Protein AF-A0A2H0PBB7-F1 (afdb_monomer_lite)

Foldseek 3Di:
DVVVVVVVCPVVPPVLVCLAAADQVPQDPVLVCCCVVLVVVLVVVCVVLVVVVVCCVPPVPVCVVVVNDNVVSVVSVVVSVVSNCVSCSNHGHPNRVVVVVVVVVVVVVVVVD

Secondary structure (DSSP, 8-state):
-HHHHHHHGGGG---HHHHHH--STT--HHHHHHHHHHHHHHHHHHHHHHHHHHHHHH-HHHHHHTT--HHHHHHHHHHHHHHHHHHHHHHH-HHHHHHHHHHHHHHHHHHT-

Radius of gyration: 20.23 Å; chains: 1; bounding box: 47×41×50 Å

Sequence (113 aa):
VGLVVMGFMTGLRLDLFGYLFGDILAVGTNDLILIWGGGAVILAVLLRIWRPLLAATVAPDVAAAEGMNPARQRLIFMLLLAGVIAIAMKIVGILLITALLIIPAAAARRMAR

pLDDT: mean 78.22, std 13.27, range [50.59, 94.75]

Structure (mmCIF, N/CA/C/O backbone):
data_AF-A0A2H0PBB7-F1
#
_entry.id   AF-A0A2H0PBB7-F1
#
loop_
_atom_site.group_PDB
_atom_site.id
_atom_site.type_symbol
_atom_site.label_atom_id
_atom_site.label_alt_id
_atom_site.label_comp_id
_atom_site.label_asym_id
_atom_site.label_entity_id
_atom_site.label_seq_id
_atom_site.pdbx_PDB_ins_code
_atom_site.Cartn_x
_atom_site.Cartn_y
_atom_site.Cartn_z
_atom_site.occupancy
_atom_site.B_iso_or_equiv
_atom_site.auth_seq_id
_atom_site.auth_comp_id
_atom_site.auth_asym_id
_atom_site.auth_atom_id
_atom_site.pdbx_PDB_model_num
ATOM 1 N N . VAL A 1 1 ? 26.856 -30.946 -24.855 1.00 55.16 1 VAL A N 1
ATOM 2 C CA . VAL A 1 1 ? 25.414 -30.637 -25.045 1.00 55.16 1 VAL A CA 1
ATOM 3 C C . VAL A 1 1 ? 24.856 -29.755 -23.922 1.00 55.16 1 VAL A C 1
ATOM 5 O O . VAL A 1 1 ? 24.313 -28.711 -24.242 1.00 55.16 1 VAL A O 1
ATOM 8 N N . GLY A 1 2 ? 25.071 -30.058 -22.632 1.00 59.25 2 GLY A N 1
ATOM 9 C CA . GLY A 1 2 ? 24.591 -29.206 -21.518 1.00 59.25 2 GLY A CA 1
ATOM 10 C C . GLY A 1 2 ? 25.096 -27.748 -21.515 1.00 59.25 2 GLY A C 1
ATOM 11 O O . GLY A 1 2 ? 24.323 -26.835 -21.253 1.00 59.25 2 GLY A O 1
ATOM 12 N N . LEU A 1 3 ? 26.355 -27.510 -21.907 1.00 66.19 3 LEU A N 1
ATOM 13 C CA . LEU A 1 3 ? 26.919 -26.156 -22.069 1.00 66.19 3 LEU A CA 1
ATOM 14 C C . LEU A 1 3 ? 26.261 -25.355 -23.210 1.00 66.19 3 LEU A C 1
ATOM 16 O O . LEU A 1 3 ? 26.128 -24.141 -23.120 1.00 66.19 3 LEU A O 1
ATOM 20 N N . VAL A 1 4 ? 25.804 -26.043 -24.261 1.00 71.31 4 VAL A N 1
ATOM 21 C CA . VAL A 1 4 ? 25.123 -25.431 -25.415 1.00 71.31 4 VAL A CA 1
ATOM 22 C C . VAL A 1 4 ? 23.690 -25.050 -25.039 1.00 71.31 4 VAL A C 1
ATOM 24 O O . VAL A 1 4 ? 23.255 -23.946 -25.341 1.00 71.31 4 VAL A O 1
ATOM 27 N N . VAL A 1 5 ? 22.989 -25.908 -24.289 1.00 65.94 5 VAL A N 1
ATOM 28 C CA . VAL A 1 5 ? 21.635 -25.632 -23.773 1.00 65.94 5 VAL A CA 1
ATOM 29 C C . VAL A 1 5 ? 21.633 -24.443 -22.801 1.00 65.94 5 VAL A C 1
ATOM 31 O O . VAL A 1 5 ? 20.769 -23.579 -22.915 1.00 65.94 5 VAL A O 1
ATOM 34 N N . MET A 1 6 ? 22.638 -24.313 -21.926 1.00 64.19 6 MET A N 1
ATOM 35 C CA . MET A 1 6 ? 22.802 -23.113 -21.084 1.00 64.19 6 MET A CA 1
ATOM 36 C C . MET A 1 6 ? 23.039 -21.827 -21.893 1.00 64.19 6 MET A C 1
ATOM 38 O O . MET A 1 6 ? 22.594 -20.759 -21.479 1.00 64.19 6 MET A O 1
ATOM 42 N N . GLY A 1 7 ? 23.694 -21.919 -23.056 1.00 65.38 7 GLY A N 1
ATOM 43 C CA . GLY A 1 7 ? 23.864 -20.788 -23.974 1.00 65.38 7 GLY A CA 1
ATOM 44 C C . GLY A 1 7 ? 22.538 -20.284 -24.556 1.00 65.38 7 GLY A C 1
ATOM 45 O O . GLY A 1 7 ? 22.338 -19.075 -24.672 1.00 65.38 7 GLY A O 1
ATOM 46 N N . PHE A 1 8 ? 21.600 -21.196 -24.832 1.00 61.97 8 PHE A N 1
ATOM 47 C CA . PHE A 1 8 ? 20.247 -20.881 -25.313 1.00 61.97 8 PHE A CA 1
ATOM 48 C C . PHE A 1 8 ? 19.266 -20.472 -24.197 1.00 61.97 8 PHE A C 1
ATOM 50 O O . PHE A 1 8 ? 18.256 -19.833 -24.476 1.00 61.97 8 PHE A O 1
ATOM 57 N N . MET A 1 9 ? 19.570 -20.779 -22.930 1.00 55.72 9 MET A N 1
ATOM 58 C CA . MET A 1 9 ? 18.784 -20.368 -21.752 1.00 55.72 9 MET A CA 1
ATOM 59 C C . MET A 1 9 ? 19.213 -19.012 -21.165 1.00 55.72 9 MET A C 1
ATOM 61 O O . MET A 1 9 ? 18.787 -18.642 -20.073 1.00 55.72 9 MET A O 1
ATOM 65 N N . THR A 1 10 ? 20.016 -18.226 -21.885 1.00 55.03 10 THR A N 1
ATOM 66 C CA . THR A 1 10 ? 20.349 -16.841 -21.502 1.00 55.03 10 THR A CA 1
ATOM 67 C C . THR A 1 10 ? 19.116 -15.932 -21.408 1.00 55.03 10 THR A C 1
ATOM 69 O O . THR A 1 10 ? 19.129 -14.991 -20.619 1.00 55.03 10 THR A O 1
ATOM 72 N N . GLY A 1 11 ? 18.024 -16.259 -22.113 1.00 53.59 11 GLY A N 1
ATOM 73 C CA . GLY A 1 11 ? 16.715 -15.597 -21.987 1.00 53.59 11 GLY A CA 1
ATOM 74 C C . GLY A 1 11 ? 15.914 -15.961 -20.726 1.00 53.59 11 GLY A C 1
ATOM 75 O O . GLY A 1 11 ? 14.880 -15.357 -20.469 1.00 53.59 11 GLY A O 1
ATOM 76 N N . LEU A 1 12 ? 16.391 -16.927 -19.931 1.00 50.72 12 LEU A N 1
ATOM 77 C CA . LEU A 1 12 ? 15.827 -17.350 -18.641 1.00 50.72 12 LEU A CA 1
ATOM 78 C C . LEU A 1 12 ? 16.714 -16.912 -17.463 1.00 50.72 12 LEU A C 1
ATOM 80 O O . LEU A 1 12 ? 16.600 -17.455 -16.362 1.00 50.72 12 LEU A O 1
ATOM 84 N N . ARG A 1 13 ? 17.571 -15.894 -17.654 1.00 55.06 13 ARG A N 1
ATOM 85 C CA . ARG A 1 13 ? 17.972 -15.041 -16.529 1.00 55.06 13 ARG A CA 1
ATOM 86 C C . ARG A 1 13 ? 16.706 -14.348 -16.049 1.00 55.06 13 ARG A C 1
A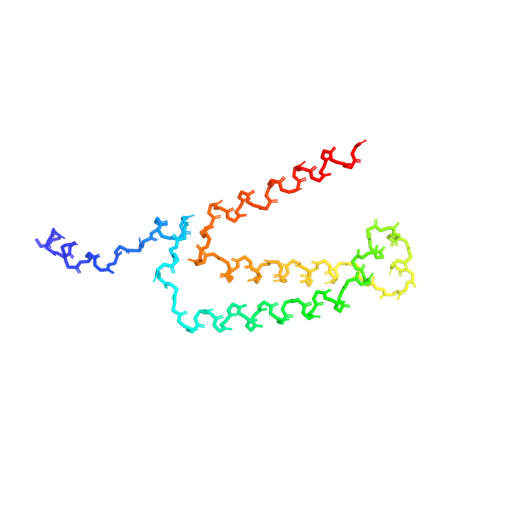TOM 88 O O . ARG A 1 13 ? 16.379 -13.261 -16.508 1.00 55.06 13 ARG A O 1
ATOM 95 N N . LEU A 1 14 ? 15.982 -14.995 -15.138 1.00 56.00 14 LEU A N 1
ATOM 96 C CA . LEU A 1 14 ? 15.167 -14.259 -14.187 1.00 56.00 14 LEU A CA 1
ATOM 97 C C . LEU A 1 14 ? 16.091 -13.177 -13.646 1.00 56.00 14 LEU A C 1
ATOM 99 O O . LEU A 1 14 ? 17.105 -13.496 -13.020 1.00 56.00 14 LEU A O 1
ATOM 103 N N . ASP A 1 15 ? 15.806 -11.924 -13.985 1.00 68.25 15 ASP A N 1
ATOM 104 C CA . ASP A 1 15 ? 16.578 -10.801 -13.490 1.00 68.25 15 ASP A CA 1
ATOM 105 C C . ASP A 1 15 ? 16.205 -10.597 -12.022 1.00 68.25 15 ASP A C 1
ATOM 107 O O . ASP A 1 15 ? 15.419 -9.731 -11.643 1.00 68.25 15 ASP A O 1
ATOM 111 N N . LEU A 1 16 ? 16.711 -11.507 -11.188 1.00 72.44 16 LEU A N 1
ATOM 112 C CA . LEU A 1 16 ? 16.529 -11.485 -9.748 1.00 72.44 16 LEU A CA 1
ATOM 113 C C . LEU A 1 16 ? 17.054 -10.159 -9.199 1.00 72.44 16 LEU A C 1
ATOM 115 O O . LEU A 1 16 ? 16.459 -9.612 -8.280 1.00 72.44 16 LEU A O 1
ATOM 119 N N . PHE A 1 17 ? 18.115 -9.607 -9.798 1.00 75.62 17 PHE A N 1
ATOM 120 C CA . PHE A 1 17 ? 18.623 -8.284 -9.454 1.00 75.62 17 PHE A CA 1
ATOM 121 C C . PHE A 1 17 ? 17.607 -7.186 -9.783 1.00 75.62 17 PHE A C 1
ATOM 123 O O . PHE A 1 17 ? 17.333 -6.363 -8.911 1.00 75.62 17 PHE A O 1
ATOM 130 N N . GLY A 1 18 ? 16.972 -7.234 -10.955 1.00 76.19 18 GLY A N 1
ATOM 131 C CA . GLY A 1 18 ? 15.859 -6.351 -11.322 1.00 76.19 18 GLY A CA 1
ATOM 132 C C . GLY A 1 18 ? 14.665 -6.426 -10.361 1.00 76.19 18 GLY A C 1
ATOM 133 O O . GLY A 1 18 ? 14.065 -5.406 -10.048 1.00 76.19 18 GLY A O 1
ATOM 134 N N . TYR A 1 19 ? 14.347 -7.589 -9.785 1.00 79.94 19 TYR A N 1
ATOM 135 C CA . TYR A 1 19 ? 13.305 -7.687 -8.745 1.00 79.94 19 TYR A CA 1
ATOM 136 C C . TYR A 1 19 ? 13.768 -7.222 -7.354 1.00 79.94 19 TYR A C 1
ATOM 138 O O . TYR A 1 19 ? 12.969 -6.701 -6.570 1.00 79.94 19 TYR A O 1
ATOM 146 N N . LEU A 1 20 ? 15.046 -7.408 -7.014 1.00 84.06 20 LEU A N 1
ATOM 147 C CA . LEU A 1 20 ? 15.611 -6.976 -5.732 1.00 84.06 20 LEU A CA 1
ATOM 148 C C . LEU A 1 20 ? 15.748 -5.448 -5.655 1.00 84.06 20 LEU A C 1
ATOM 150 O O . LEU A 1 20 ? 15.403 -4.872 -4.620 1.00 84.06 20 LEU A O 1
ATOM 154 N N . PHE A 1 21 ? 16.213 -4.815 -6.737 1.00 81.56 21 PHE A N 1
ATOM 155 C CA . PHE A 1 21 ? 16.485 -3.373 -6.826 1.00 81.56 21 PHE A CA 1
ATOM 156 C C . PHE A 1 21 ? 15.406 -2.569 -7.561 1.00 81.56 21 PHE A C 1
ATOM 158 O O . PHE A 1 21 ? 15.365 -1.352 -7.410 1.00 81.56 21 PHE A O 1
ATOM 165 N N . GLY A 1 22 ? 14.518 -3.238 -8.298 1.00 83.69 22 GLY A N 1
ATOM 166 C CA . GLY A 1 22 ? 13.559 -2.593 -9.188 1.00 83.69 22 GLY A CA 1
ATOM 167 C C . GLY A 1 22 ? 14.189 -2.268 -10.541 1.00 83.69 22 GLY A C 1
ATOM 168 O O . GLY A 1 22 ? 15.404 -2.102 -10.659 1.00 83.69 22 GLY A O 1
ATOM 169 N N . ASP A 1 23 ? 13.351 -2.158 -11.567 1.00 84.69 23 ASP A N 1
ATOM 170 C CA . ASP A 1 23 ? 13.763 -1.633 -12.865 1.00 84.69 23 ASP A CA 1
ATOM 171 C C . ASP A 1 23 ? 12.671 -0.705 -13.402 1.00 84.69 23 ASP A C 1
ATOM 173 O O . ASP A 1 23 ? 11.606 -1.146 -13.838 1.00 84.69 23 ASP A O 1
ATOM 177 N N . ILE A 1 24 ? 12.939 0.604 -13.364 1.00 80.88 24 ILE A N 1
ATOM 178 C CA . ILE A 1 24 ? 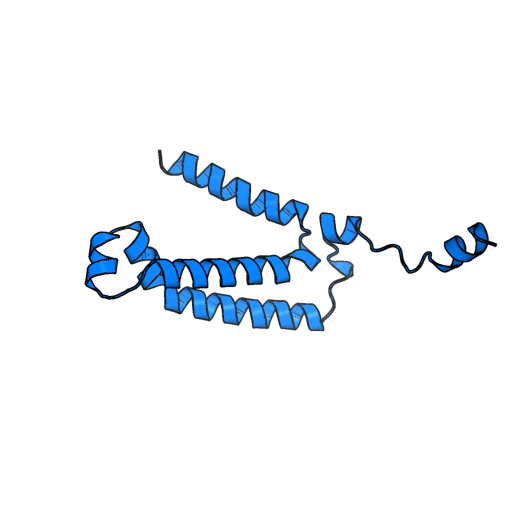12.004 1.623 -13.851 1.00 80.88 24 ILE A CA 1
ATOM 179 C C . ILE A 1 24 ? 11.859 1.602 -15.379 1.00 80.88 24 ILE A C 1
ATOM 181 O O . ILE A 1 24 ? 10.825 2.025 -15.895 1.00 80.88 24 ILE A O 1
ATOM 185 N N . LEU A 1 25 ? 12.862 1.102 -16.108 1.00 79.88 25 LEU A N 1
ATOM 186 C CA . LEU A 1 25 ? 12.840 1.007 -17.569 1.00 79.88 25 LEU A CA 1
ATOM 187 C C . LEU A 1 25 ? 12.023 -0.202 -18.042 1.00 79.88 25 LEU A C 1
ATOM 189 O O . LEU A 1 25 ? 11.475 -0.177 -19.142 1.00 79.88 25 LEU A O 1
ATOM 193 N N . ALA A 1 26 ? 11.882 -1.228 -17.199 1.00 77.88 26 ALA A N 1
ATOM 194 C CA . ALA A 1 26 ? 11.021 -2.386 -17.447 1.00 77.88 26 ALA A CA 1
ATOM 195 C C . ALA A 1 26 ? 9.518 -2.110 -17.210 1.00 77.88 26 ALA A C 1
ATOM 197 O O . ALA A 1 26 ? 8.686 -3.016 -17.349 1.00 77.88 26 ALA A O 1
ATOM 198 N N . VAL A 1 27 ? 9.148 -0.881 -16.833 1.00 83.81 27 VAL A N 1
ATOM 199 C CA . VAL A 1 27 ? 7.761 -0.478 -16.561 1.00 83.81 27 VAL A CA 1
ATOM 200 C C . VAL A 1 27 ? 7.087 -0.033 -17.855 1.00 83.81 27 VAL A C 1
ATOM 202 O O . VAL A 1 27 ? 7.458 0.973 -18.457 1.00 83.81 27 VAL A O 1
ATOM 205 N N . GLY A 1 28 ? 6.057 -0.767 -18.275 1.00 88.69 28 GLY A N 1
ATOM 206 C CA . GLY A 1 28 ? 5.264 -0.424 -19.451 1.00 88.69 28 GLY A CA 1
ATOM 207 C C . GLY A 1 28 ? 4.068 0.479 -19.135 1.00 88.69 28 GLY A C 1
ATOM 208 O O . GLY A 1 28 ? 3.687 0.699 -17.985 1.00 88.69 28 GLY A O 1
ATOM 209 N N . THR A 1 29 ? 3.383 0.941 -20.182 1.00 88.06 29 THR A N 1
ATOM 210 C CA . THR A 1 29 ? 2.156 1.749 -20.053 1.00 88.06 29 THR A CA 1
ATOM 211 C C . THR A 1 29 ? 1.039 1.008 -19.309 1.00 88.06 29 THR A C 1
ATOM 213 O O . THR A 1 29 ? 0.307 1.616 -18.534 1.00 88.06 29 THR A O 1
ATOM 216 N N . ASN A 1 30 ? 0.923 -0.312 -19.494 1.00 88.25 30 ASN A N 1
ATOM 217 C CA . ASN A 1 30 ? -0.073 -1.123 -18.788 1.00 88.25 30 ASN A CA 1
ATOM 218 C C . ASN A 1 30 ? 0.199 -1.195 -17.277 1.00 88.25 30 ASN A C 1
ATOM 220 O O . ASN A 1 30 ? -0.731 -1.113 -16.477 1.00 88.25 30 ASN A O 1
ATOM 224 N N . ASP A 1 31 ? 1.472 -1.292 -16.882 1.00 87.81 31 ASP A N 1
ATOM 225 C CA . ASP A 1 31 ? 1.860 -1.240 -15.471 1.00 87.81 31 ASP A CA 1
ATOM 226 C C . ASP A 1 31 ? 1.494 0.115 -14.869 1.00 87.81 31 ASP A C 1
ATOM 228 O O . ASP A 1 31 ? 0.958 0.180 -13.767 1.00 87.81 31 ASP A O 1
ATOM 232 N N . LEU A 1 32 ? 1.703 1.197 -15.623 1.00 89.56 32 LEU A N 1
ATOM 233 C CA . LEU A 1 32 ? 1.361 2.546 -15.187 1.00 89.56 32 LEU A CA 1
ATOM 234 C C . LEU A 1 32 ? -0.147 2.708 -14.934 1.00 89.56 32 LEU A C 1
ATOM 236 O O . LEU A 1 32 ? -0.539 3.278 -13.918 1.00 89.56 32 LEU A O 1
ATOM 240 N N . ILE A 1 33 ? -0.998 2.157 -15.805 1.00 92.81 33 ILE A N 1
ATOM 241 C CA . ILE A 1 33 ? -2.458 2.150 -15.608 1.00 92.81 33 ILE A CA 1
ATOM 242 C C . ILE A 1 33 ? -2.833 1.330 -14.369 1.00 92.81 33 ILE A C 1
ATOM 244 O O . ILE A 1 33 ? -3.671 1.770 -13.582 1.00 92.81 33 ILE A O 1
ATOM 248 N N . LEU A 1 34 ? -2.203 0.170 -14.159 1.00 90.25 34 LEU A N 1
ATOM 249 C CA . LEU A 1 34 ? -2.420 -0.647 -12.960 1.00 90.25 34 LEU A CA 1
ATOM 250 C C . LEU A 1 34 ? -1.985 0.076 -11.682 1.00 90.25 34 LEU A C 1
ATOM 252 O O . LEU A 1 34 ? -2.679 -0.017 -10.672 1.00 90.25 34 LEU A O 1
ATOM 256 N N . ILE A 1 35 ? -0.883 0.823 -11.719 1.00 90.44 35 ILE A N 1
ATOM 257 C CA . ILE A 1 35 ? -0.403 1.614 -10.581 1.00 90.44 35 ILE A CA 1
ATOM 258 C C . ILE A 1 35 ? -1.385 2.736 -10.256 1.00 90.44 35 ILE A C 1
ATOM 260 O O . ILE A 1 35 ? -1.778 2.885 -9.100 1.00 90.44 35 ILE A O 1
ATOM 264 N N . TRP A 1 36 ? -1.819 3.497 -11.261 1.00 92.00 36 TRP A N 1
ATOM 265 C CA . TRP A 1 36 ? -2.778 4.583 -11.060 1.00 92.00 36 TRP A CA 1
ATOM 266 C C . TRP A 1 36 ? -4.150 4.068 -10.625 1.00 92.00 36 TRP A C 1
ATOM 268 O O . TRP A 1 36 ? -4.705 4.556 -9.642 1.00 92.00 36 TRP A O 1
ATOM 278 N N . GLY A 1 37 ? -4.684 3.060 -11.314 1.00 94.69 37 GLY A N 1
ATOM 279 C CA . GLY A 1 37 ? -5.980 2.464 -11.001 1.00 94.69 37 GLY A CA 1
ATOM 280 C C . GLY A 1 37 ? -5.974 1.745 -9.653 1.00 94.69 37 GLY A C 1
ATOM 281 O O . GLY A 1 37 ? -6.823 2.010 -8.804 1.00 94.69 37 GLY A O 1
ATOM 282 N N . GLY A 1 38 ? -4.984 0.883 -9.420 1.00 92.12 38 GLY A N 1
ATOM 283 C CA . GLY A 1 38 ? -4.809 0.165 -8.159 1.00 92.12 38 GLY A CA 1
ATOM 284 C C . GLY A 1 38 ? -4.552 1.112 -6.989 1.00 92.12 38 GLY A C 1
ATOM 285 O O . GLY A 1 38 ? -5.196 0.988 -5.949 1.00 92.12 38 GLY A O 1
ATOM 286 N N . GLY A 1 39 ? -3.689 2.113 -7.175 1.00 92.19 39 GLY A N 1
ATOM 287 C CA . GLY A 1 39 ? -3.429 3.160 -6.189 1.00 92.19 39 GLY A CA 1
ATOM 288 C C . GLY A 1 39 ? -4.680 3.970 -5.845 1.00 92.19 39 GLY A C 1
ATOM 289 O O . GLY A 1 39 ? -4.972 4.167 -4.666 1.00 92.19 39 GLY A O 1
ATOM 290 N N . ALA A 1 40 ? -5.472 4.371 -6.844 1.00 94.75 40 ALA A N 1
ATOM 291 C CA . ALA A 1 40 ? -6.731 5.081 -6.624 1.00 94.75 40 ALA A CA 1
ATOM 292 C C . ALA A 1 40 ? -7.751 4.232 -5.848 1.00 94.75 40 ALA A C 1
ATOM 294 O O . ALA A 1 40 ? -8.375 4.729 -4.909 1.00 94.75 40 ALA A O 1
ATOM 295 N N . VAL A 1 41 ? -7.888 2.944 -6.184 1.00 94.69 41 VAL A N 1
ATOM 296 C CA . VAL A 1 41 ? -8.761 2.010 -5.451 1.00 94.69 41 VAL A CA 1
ATOM 297 C C . VAL A 1 41 ? -8.293 1.855 -4.006 1.00 94.69 41 VAL A C 1
ATOM 299 O O . VAL A 1 41 ? -9.104 1.967 -3.085 1.00 94.69 41 VAL A O 1
ATOM 302 N N . ILE A 1 42 ? -6.993 1.650 -3.786 1.00 93.06 42 ILE A N 1
ATOM 303 C CA . ILE A 1 42 ? -6.425 1.515 -2.442 1.00 93.06 42 ILE A CA 1
ATOM 304 C C . ILE A 1 42 ? -6.678 2.782 -1.621 1.00 93.06 42 ILE A C 1
ATOM 306 O O . ILE A 1 42 ? -7.143 2.679 -0.487 1.00 93.06 42 ILE A O 1
ATOM 310 N N . LEU A 1 43 ? -6.438 3.965 -2.193 1.00 92.62 43 LEU A N 1
ATOM 311 C CA . LEU A 1 43 ? -6.707 5.246 -1.538 1.00 92.62 43 LEU A CA 1
ATOM 312 C C . LEU A 1 43 ? -8.194 5.424 -1.214 1.00 92.62 43 LEU A C 1
ATOM 314 O O . LEU A 1 43 ? -8.527 5.828 -0.102 1.00 92.62 43 LEU A O 1
ATOM 318 N N . ALA A 1 44 ? -9.096 5.078 -2.133 1.00 93.50 44 ALA A N 1
ATOM 319 C CA . ALA A 1 44 ? -10.536 5.166 -1.901 1.00 93.50 44 ALA A CA 1
ATOM 320 C C . ALA A 1 44 ? -10.992 4.257 -0.746 1.00 93.50 44 ALA A C 1
ATOM 322 O O . ALA A 1 44 ? -11.761 4.684 0.122 1.00 93.50 44 ALA A O 1
ATOM 323 N N . VAL A 1 45 ? -10.489 3.018 -0.691 1.00 89.50 45 VAL A N 1
ATOM 324 C CA . VAL A 1 45 ? -10.782 2.107 0.424 1.00 89.50 45 VAL A CA 1
ATOM 325 C C . VAL A 1 45 ? -10.159 2.633 1.716 1.00 89.50 45 VAL A C 1
ATOM 327 O O . VAL A 1 45 ? -10.841 2.636 2.742 1.00 89.50 45 VAL A O 1
ATOM 330 N N . LEU A 1 46 ? -8.918 3.131 1.672 1.00 87.69 46 LEU A N 1
ATOM 331 C CA . LEU A 1 46 ? -8.219 3.692 2.830 1.00 87.69 46 LEU A CA 1
ATOM 332 C C . LEU A 1 46 ? -8.994 4.867 3.442 1.00 87.69 46 LEU A C 1
ATOM 334 O O . LEU A 1 46 ? -9.212 4.885 4.652 1.00 87.69 46 LEU A O 1
ATOM 338 N N . LEU A 1 47 ? -9.482 5.795 2.613 1.00 88.00 47 LEU A N 1
ATOM 339 C CA . LEU A 1 47 ? -10.325 6.916 3.045 1.00 88.00 47 LEU A CA 1
ATOM 340 C C . LEU A 1 47 ? -11.618 6.430 3.714 1.00 88.00 47 LEU A C 1
ATOM 342 O O . LEU A 1 47 ? -12.039 6.987 4.729 1.00 88.00 47 LEU A O 1
ATOM 346 N N . ARG A 1 48 ? -12.226 5.353 3.203 1.00 84.25 48 ARG A N 1
ATOM 347 C CA . ARG A 1 48 ? -13.437 4.763 3.792 1.00 84.25 48 ARG A CA 1
ATOM 348 C C . ARG A 1 48 ? -13.174 4.100 5.149 1.00 84.25 48 ARG A C 1
ATOM 350 O O . ARG A 1 48 ? -14.038 4.160 6.022 1.00 84.25 48 ARG A O 1
ATOM 357 N N . ILE A 1 49 ? -12.003 3.487 5.344 1.00 81.12 49 ILE A N 1
ATOM 358 C CA . ILE A 1 49 ? -11.621 2.829 6.609 1.00 81.12 49 ILE A CA 1
ATOM 359 C C . ILE A 1 49 ? -10.855 3.742 7.583 1.00 81.12 49 ILE A C 1
ATOM 361 O O . ILE A 1 49 ? -10.517 3.309 8.685 1.00 81.12 49 ILE A O 1
ATOM 365 N N . TRP A 1 50 ? -10.616 5.005 7.216 1.00 77.00 50 TRP A N 1
ATOM 366 C CA . TRP A 1 50 ? -9.841 5.966 8.006 1.00 77.00 50 TRP A CA 1
ATOM 367 C C . TRP A 1 50 ? -10.443 6.229 9.393 1.00 77.00 50 TRP A C 1
ATOM 369 O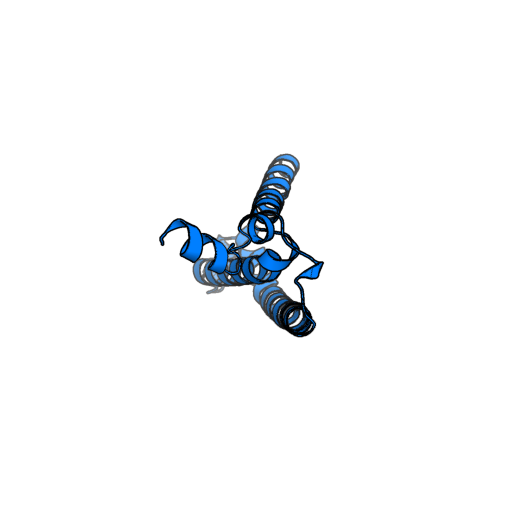 O . TRP A 1 50 ? -9.733 6.213 10.396 1.00 77.00 50 TRP A O 1
ATOM 379 N N . ARG A 1 51 ? -11.773 6.393 9.471 1.00 72.81 51 ARG A N 1
ATOM 380 C CA . ARG A 1 51 ? -12.497 6.577 10.745 1.00 72.81 51 ARG A CA 1
ATOM 381 C C . ARG A 1 51 ? -12.296 5.382 11.701 1.00 72.81 51 ARG A C 1
ATOM 383 O O . ARG A 1 51 ? -11.880 5.620 12.832 1.00 72.81 51 ARG A O 1
ATOM 390 N N . PRO A 1 52 ? -12.508 4.116 11.274 1.00 69.88 52 PRO A N 1
ATOM 391 C CA . PRO A 1 52 ? -12.199 2.947 12.098 1.00 69.88 52 PRO A CA 1
ATOM 392 C C . PRO A 1 52 ? -10.752 2.848 12.564 1.00 69.88 52 PRO A C 1
ATOM 394 O O . PRO A 1 52 ? -10.513 2.443 13.697 1.00 69.88 52 PRO A O 1
ATOM 397 N N . LEU A 1 53 ? -9.793 3.175 11.692 1.00 70.38 53 LEU A N 1
ATOM 398 C CA . LEU A 1 53 ? -8.373 3.075 12.025 1.00 70.38 53 LEU A CA 1
ATOM 399 C C . LEU A 1 53 ? -7.990 4.063 13.130 1.00 70.38 53 LEU A C 1
ATOM 401 O O . LEU A 1 53 ? -7.291 3.671 14.057 1.00 70.38 53 LEU A O 1
ATOM 405 N N . LEU A 1 54 ? -8.500 5.299 13.066 1.00 70.12 54 LEU A N 1
ATOM 406 C CA . LEU A 1 54 ? -8.305 6.307 14.113 1.00 70.12 54 LEU A CA 1
ATOM 407 C C . LEU A 1 54 ? -9.006 5.939 15.425 1.00 70.12 54 LEU A C 1
ATOM 409 O O . LEU A 1 54 ? -8.430 6.099 16.499 1.00 70.12 54 LEU A O 1
ATOM 413 N N . ALA A 1 5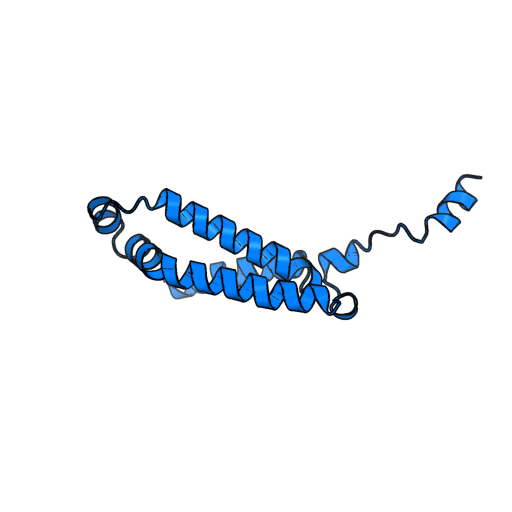5 ? -10.234 5.419 15.349 1.00 65.81 55 ALA A N 1
ATOM 414 C CA . ALA A 1 55 ? -10.955 4.955 16.533 1.00 65.81 55 ALA A CA 1
ATOM 415 C C . ALA A 1 55 ? -10.194 3.818 17.238 1.00 65.81 55 ALA A C 1
ATOM 417 O O . ALA A 1 55 ? -10.061 3.829 18.458 1.00 65.81 55 ALA A O 1
ATOM 418 N N . ALA A 1 56 ? -9.619 2.882 16.473 1.00 66.75 56 ALA A N 1
ATOM 419 C CA . ALA A 1 56 ? -8.846 1.769 17.015 1.00 66.75 56 ALA A CA 1
ATOM 420 C C . ALA A 1 56 ? -7.514 2.189 17.670 1.00 66.75 56 ALA A C 1
ATOM 422 O O . ALA A 1 56 ? -7.079 1.520 18.606 1.00 66.75 56 ALA A O 1
ATOM 423 N N . THR A 1 57 ? -6.852 3.256 17.204 1.00 67.19 57 THR A N 1
ATOM 424 C CA . THR A 1 57 ? -5.592 3.744 17.802 1.00 67.19 57 THR A CA 1
ATOM 425 C C . THR A 1 57 ? -5.790 4.653 19.011 1.00 67.19 57 THR A C 1
ATOM 427 O O . THR A 1 57 ? -4.920 4.668 19.878 1.00 67.19 57 THR A O 1
ATOM 430 N N . VAL A 1 58 ? -6.896 5.401 19.088 1.00 63.88 58 VAL A N 1
ATOM 431 C CA . VAL A 1 58 ? -7.140 6.374 20.172 1.00 63.88 58 VAL A CA 1
ATOM 432 C C . VAL A 1 58 ? -8.034 5.807 21.278 1.00 63.88 58 VAL A C 1
ATOM 434 O O . VAL A 1 58 ? -7.809 6.099 22.449 1.00 63.88 58 VAL A O 1
ATOM 437 N N . ALA A 1 59 ? -9.036 4.996 20.931 1.00 60.62 59 ALA A N 1
ATOM 438 C CA . ALA A 1 59 ? -10.028 4.489 21.877 1.00 60.62 59 ALA A CA 1
ATOM 439 C C . ALA A 1 59 ? -10.482 3.059 21.506 1.00 60.62 59 ALA A C 1
ATOM 441 O O . ALA A 1 59 ? -11.596 2.869 21.005 1.00 60.62 59 ALA A O 1
ATOM 442 N N . PRO A 1 60 ? -9.645 2.032 21.754 1.00 60.88 60 PRO A N 1
ATOM 443 C CA . PRO A 1 60 ? -9.984 0.636 21.463 1.00 60.88 60 PRO A CA 1
ATOM 444 C C . PRO A 1 60 ? -11.296 0.179 22.129 1.00 60.88 60 PRO A C 1
ATOM 446 O O . PRO A 1 60 ? -12.042 -0.598 21.530 1.00 60.88 60 PRO A O 1
ATOM 449 N N . ASP A 1 61 ? -11.623 0.732 23.302 1.00 53.47 61 ASP A N 1
ATOM 450 C CA . ASP A 1 61 ? -12.855 0.435 24.045 1.00 53.47 61 ASP A CA 1
ATOM 451 C C . ASP A 1 61 ? -14.114 1.038 23.388 1.00 53.47 61 ASP A C 1
ATOM 453 O O . ASP A 1 61 ? -15.185 0.433 23.416 1.00 53.47 61 ASP A O 1
ATOM 457 N N . VAL A 1 62 ? -13.990 2.193 22.719 1.00 52.03 62 VAL A N 1
ATOM 458 C CA . VAL A 1 62 ? -15.098 2.845 21.990 1.00 52.03 62 VAL A CA 1
ATOM 459 C C . VAL A 1 62 ? -15.357 2.142 20.654 1.00 52.03 62 VAL A C 1
ATOM 461 O O . VAL A 1 62 ? -16.508 1.971 20.256 1.00 52.03 62 VAL A O 1
ATOM 464 N N . ALA A 1 63 ? -14.309 1.644 19.988 1.00 53.94 63 ALA A N 1
ATOM 465 C CA . ALA A 1 63 ? -14.443 0.889 18.739 1.00 53.94 63 ALA A CA 1
ATOM 466 C C . ALA A 1 63 ? -15.186 -0.449 18.929 1.00 53.94 63 ALA A C 1
ATOM 468 O O . ALA A 1 63 ? -15.991 -0.842 18.080 1.00 53.94 63 ALA A O 1
ATOM 469 N N . ALA A 1 64 ? -14.953 -1.133 20.056 1.00 55.19 64 ALA A N 1
ATOM 470 C CA . ALA A 1 64 ? -15.694 -2.339 20.419 1.00 55.19 64 ALA A CA 1
ATOM 471 C C . ALA A 1 64 ? -17.171 -2.035 20.743 1.00 55.19 64 ALA A C 1
ATOM 473 O O . ALA A 1 64 ? -18.050 -2.811 20.363 1.00 55.19 64 ALA A O 1
ATOM 474 N N . ALA A 1 65 ? -17.446 -0.892 21.383 1.00 50.59 65 ALA A N 1
ATOM 475 C CA . ALA A 1 65 ? -18.795 -0.449 21.737 1.00 50.59 65 ALA A CA 1
ATOM 476 C C . ALA A 1 65 ? -19.634 0.018 20.528 1.00 50.59 65 ALA A C 1
ATOM 478 O O . ALA A 1 65 ? -20.846 -0.178 20.520 1.00 50.59 65 ALA A O 1
ATOM 479 N N . GLU A 1 66 ? -19.012 0.561 19.474 1.00 55.78 66 GLU A N 1
ATOM 480 C CA . GLU A 1 66 ? -19.691 0.939 18.217 1.00 55.78 66 GLU A CA 1
ATOM 481 C C . GLU A 1 66 ? -19.933 -0.249 17.250 1.00 55.78 66 GLU A C 1
ATOM 483 O O . GLU A 1 66 ? -20.381 -0.058 16.118 1.00 55.78 66 GLU A O 1
ATOM 488 N N . GLY A 1 67 ? -19.645 -1.497 17.652 1.00 55.91 67 GLY A N 1
ATOM 489 C CA . GLY A 1 67 ? -19.840 -2.688 16.806 1.00 55.91 67 GLY A CA 1
ATOM 490 C C . GLY A 1 67 ? -18.817 -2.825 15.667 1.00 55.91 67 GLY A C 1
ATOM 491 O O . GLY A 1 67 ? -18.978 -3.638 14.750 1.00 55.91 67 GLY A O 1
ATOM 492 N N . MET A 1 68 ? -17.739 -2.043 15.709 1.00 61.03 68 MET A N 1
ATOM 493 C CA . MET A 1 68 ? -16.697 -2.032 14.692 1.00 61.03 68 MET A CA 1
ATOM 494 C C . MET A 1 68 ? -15.628 -3.056 15.056 1.00 61.03 68 MET A C 1
ATOM 496 O O . MET A 1 68 ? -14.766 -2.782 15.875 1.00 61.03 68 MET A O 1
ATOM 500 N N . ASN A 1 69 ? -15.656 -4.238 14.433 1.00 65.81 69 ASN A N 1
ATOM 501 C CA . ASN A 1 69 ? -14.672 -5.288 14.708 1.00 65.81 69 ASN A CA 1
ATOM 502 C C . ASN A 1 69 ? -13.255 -4.845 14.264 1.00 65.81 69 ASN A C 1
ATOM 504 O O . ASN A 1 69 ? -12.965 -4.866 13.057 1.00 65.81 69 ASN A O 1
ATOM 508 N N . PRO A 1 70 ? -12.347 -4.474 15.193 1.00 69.19 70 PRO A N 1
ATOM 509 C CA . PRO A 1 70 ? -11.044 -3.910 14.839 1.00 69.19 70 PRO A CA 1
ATOM 510 C C . PRO A 1 70 ? -10.171 -4.926 14.094 1.00 69.19 70 PRO A C 1
ATOM 512 O O . PRO A 1 70 ? -9.345 -4.548 13.263 1.00 69.19 70 PRO A O 1
ATOM 515 N N . ALA A 1 71 ? -10.394 -6.227 14.323 1.00 74.56 71 ALA A N 1
ATOM 516 C CA . ALA A 1 71 ? -9.675 -7.297 13.641 1.00 74.56 71 ALA A CA 1
ATOM 517 C C . ALA A 1 71 ? -9.987 -7.339 12.138 1.00 74.56 71 ALA A C 1
ATOM 519 O O . ALA A 1 71 ? -9.077 -7.517 11.328 1.00 74.56 71 ALA A O 1
ATOM 520 N N . ARG A 1 72 ? -11.248 -7.106 11.744 1.00 79.31 72 ARG A N 1
ATOM 521 C CA . ARG A 1 72 ? -11.636 -7.045 10.324 1.00 79.31 72 ARG A CA 1
ATOM 522 C C . ARG A 1 72 ? -10.983 -5.854 9.628 1.00 79.31 72 ARG A C 1
ATOM 524 O O . ARG A 1 72 ? -10.488 -5.990 8.514 1.00 79.31 72 ARG A O 1
ATOM 531 N N . GLN A 1 73 ? -10.913 -4.713 10.307 1.00 80.69 73 GLN A N 1
ATOM 532 C CA . GLN A 1 73 ? -10.357 -3.489 9.726 1.00 80.69 73 GLN A CA 1
ATOM 533 C C . GLN A 1 73 ? -8.836 -3.575 9.627 1.00 80.69 73 GLN A C 1
ATOM 535 O O . GLN A 1 73 ? -8.260 -3.168 8.619 1.00 80.69 73 GLN A O 1
ATOM 540 N N . ARG A 1 74 ? -8.195 -4.219 10.608 1.00 81.12 74 ARG A N 1
ATOM 541 C CA . ARG A 1 74 ? -6.784 -4.602 10.538 1.00 81.12 74 ARG A CA 1
ATOM 542 C C . ARG A 1 74 ? -6.509 -5.557 9.375 1.00 81.12 74 ARG A C 1
ATOM 544 O O . ARG A 1 74 ? -5.522 -5.363 8.674 1.00 81.12 74 ARG A O 1
ATOM 551 N N . LEU A 1 75 ? -7.369 -6.551 9.137 1.00 84.81 75 LEU A N 1
ATOM 552 C CA . LEU A 1 75 ? -7.239 -7.459 7.991 1.00 84.81 75 LEU A CA 1
ATOM 553 C C . LEU A 1 75 ? -7.338 -6.706 6.659 1.00 84.81 75 LEU A C 1
ATOM 555 O O . LEU A 1 75 ? -6.484 -6.891 5.797 1.00 84.81 75 LEU A O 1
ATOM 559 N N . ILE A 1 76 ? -8.329 -5.821 6.507 1.00 87.50 76 ILE A N 1
ATOM 560 C CA . ILE A 1 76 ? -8.479 -4.991 5.302 1.00 87.50 76 ILE A CA 1
ATOM 561 C C . ILE A 1 76 ? -7.235 -4.122 5.099 1.00 87.50 76 ILE A C 1
ATOM 563 O O . ILE A 1 76 ? -6.696 -4.083 3.999 1.00 87.50 76 ILE A O 1
ATOM 567 N N . PHE A 1 77 ? -6.736 -3.473 6.152 1.00 85.38 77 PHE A N 1
ATOM 568 C CA . PHE A 1 77 ? -5.514 -2.676 6.070 1.00 85.38 77 PHE A CA 1
ATOM 569 C C . PHE A 1 77 ? -4.296 -3.513 5.651 1.00 85.38 77 PHE A C 1
ATOM 571 O O . PHE A 1 77 ? -3.538 -3.086 4.784 1.00 85.38 77 PHE A O 1
ATOM 578 N N . MET A 1 78 ? -4.132 -4.723 6.200 1.00 89.81 78 MET A N 1
ATOM 579 C CA . MET A 1 78 ? -3.061 -5.640 5.787 1.00 89.81 78 MET A CA 1
ATOM 580 C C . MET A 1 78 ? -3.174 -6.029 4.309 1.00 89.81 78 MET A C 1
ATOM 582 O O . MET A 1 78 ? -2.161 -6.053 3.616 1.00 89.81 78 MET A O 1
ATOM 586 N N . LEU A 1 79 ? -4.387 -6.283 3.807 1.00 93.31 79 LEU A N 1
ATOM 587 C CA . LEU A 1 79 ? -4.618 -6.584 2.390 1.00 93.31 79 LEU A CA 1
ATOM 588 C C . LEU A 1 79 ? -4.301 -5.387 1.488 1.00 93.31 79 LEU A C 1
ATOM 590 O O . LEU A 1 79 ? -3.652 -5.556 0.459 1.00 93.31 79 LEU A O 1
ATOM 594 N N . LEU A 1 80 ? -4.714 -4.179 1.882 1.00 91.25 80 LEU A N 1
ATOM 595 C CA . LEU A 1 80 ? -4.378 -2.956 1.153 1.00 91.25 80 LEU A CA 1
ATOM 596 C C . LEU A 1 80 ? -2.8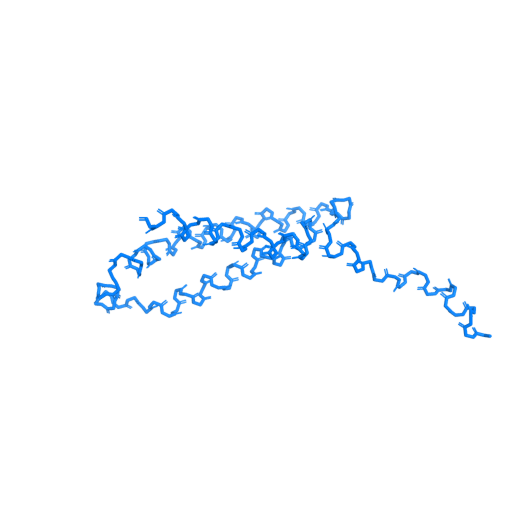66 -2.750 1.102 1.00 91.25 80 LEU A C 1
ATOM 598 O O . LEU A 1 80 ? -2.322 -2.514 0.028 1.00 91.25 80 LEU A O 1
ATOM 602 N N . LEU A 1 81 ? -2.182 -2.894 2.240 1.00 91.88 81 LEU A N 1
ATOM 603 C CA . LEU A 1 81 ? -0.732 -2.754 2.325 1.00 91.88 81 LEU A CA 1
ATOM 604 C C . LEU A 1 81 ? -0.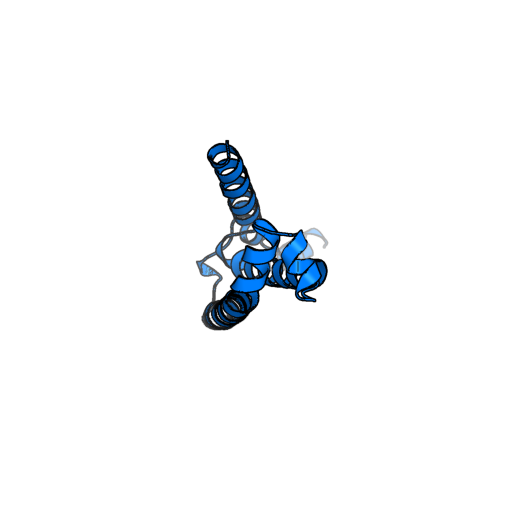012 -3.791 1.454 1.00 91.88 81 LEU A C 1
ATOM 606 O O . LEU A 1 81 ? 0.906 -3.436 0.718 1.00 91.88 81 LEU A O 1
ATOM 610 N N . ALA A 1 82 ? -0.457 -5.050 1.483 1.00 92.75 82 ALA A N 1
ATOM 611 C CA . ALA A 1 82 ? 0.063 -6.094 0.604 1.00 92.75 82 ALA A CA 1
ATOM 612 C C . ALA A 1 82 ? -0.132 -5.738 -0.881 1.00 92.75 82 ALA A C 1
ATOM 614 O O . ALA A 1 82 ? 0.787 -5.920 -1.678 1.00 92.75 82 ALA A O 1
ATOM 615 N N . GLY A 1 83 ? -1.287 -5.172 -1.244 1.00 93.12 83 GLY A N 1
ATOM 616 C CA . GLY A 1 83 ? -1.558 -4.676 -2.593 1.00 93.12 83 GLY A CA 1
ATOM 617 C C . GLY A 1 83 ? -0.616 -3.547 -3.017 1.00 93.12 83 GLY A C 1
ATOM 618 O O . GLY A 1 83 ? -0.037 -3.615 -4.100 1.00 93.12 83 GLY A O 1
ATOM 619 N N . VAL A 1 84 ? -0.397 -2.547 -2.152 1.00 91.56 84 VAL A N 1
ATOM 620 C CA . VAL A 1 84 ? 0.574 -1.462 -2.403 1.00 91.56 84 VAL A CA 1
ATOM 621 C C . VAL A 1 84 ? 1.967 -2.036 -2.653 1.00 91.56 84 VAL A C 1
ATOM 623 O O . VAL A 1 84 ? 2.616 -1.660 -3.627 1.00 91.56 84 VAL A O 1
ATOM 626 N N . ILE A 1 85 ? 2.418 -2.964 -1.803 1.00 91.56 85 ILE A N 1
ATOM 627 C CA . ILE A 1 85 ? 3.736 -3.601 -1.924 1.00 91.56 85 ILE A CA 1
ATOM 628 C C . ILE A 1 85 ? 3.856 -4.356 -3.250 1.00 91.56 85 ILE A C 1
ATOM 630 O O . ILE A 1 85 ? 4.858 -4.203 -3.944 1.00 91.56 85 ILE A O 1
ATOM 634 N N . ALA A 1 86 ? 2.838 -5.136 -3.622 1.00 90.75 86 ALA A N 1
ATOM 635 C CA . ALA A 1 86 ? 2.836 -5.899 -4.867 1.00 90.75 86 ALA A CA 1
ATOM 636 C C . ALA A 1 86 ? 2.960 -4.991 -6.102 1.00 90.75 86 ALA A C 1
ATOM 638 O O . ALA A 1 86 ? 3.749 -5.276 -6.999 1.00 90.75 86 ALA A O 1
ATOM 639 N N . ILE A 1 87 ? 2.228 -3.875 -6.119 1.00 89.19 87 ILE A N 1
ATOM 640 C CA . ILE A 1 87 ? 2.273 -2.890 -7.208 1.00 89.19 87 ILE A CA 1
ATOM 641 C C . ILE A 1 87 ? 3.632 -2.170 -7.243 1.00 89.19 87 ILE A C 1
ATOM 643 O O . ILE A 1 87 ? 4.211 -1.980 -8.312 1.00 89.19 87 ILE A O 1
ATOM 647 N N . ALA A 1 88 ? 4.169 -1.791 -6.081 1.00 87.25 88 ALA A N 1
ATOM 648 C CA . ALA A 1 88 ? 5.425 -1.049 -5.981 1.00 87.25 88 ALA A CA 1
ATOM 649 C C . ALA A 1 88 ? 6.667 -1.903 -6.290 1.00 87.25 88 ALA A C 1
ATOM 651 O O . ALA A 1 88 ? 7.685 -1.356 -6.718 1.00 87.25 88 ALA A O 1
ATOM 652 N N . MET A 1 89 ? 6.599 -3.226 -6.092 1.00 87.88 89 MET A N 1
ATOM 653 C CA . MET A 1 89 ? 7.736 -4.150 -6.206 1.00 87.88 89 MET A CA 1
ATOM 654 C C . MET A 1 89 ? 8.468 -4.047 -7.540 1.00 87.88 89 MET A C 1
ATOM 656 O O . MET A 1 89 ? 9.693 -4.101 -7.569 1.00 87.88 89 MET A O 1
ATOM 660 N N . LYS A 1 90 ? 7.725 -3.864 -8.631 1.00 81.88 90 LYS A N 1
ATOM 661 C CA . LYS A 1 90 ? 8.284 -3.831 -9.983 1.00 81.88 90 LYS A CA 1
ATOM 662 C C . LYS A 1 90 ? 9.133 -2.575 -10.244 1.00 81.88 90 LYS A C 1
ATOM 664 O O . LYS A 1 90 ? 10.127 -2.653 -10.953 1.00 81.88 90 LYS A O 1
ATOM 669 N N . ILE A 1 91 ? 8.765 -1.441 -9.639 1.00 85.50 91 ILE A N 1
ATOM 670 C CA . ILE A 1 91 ? 9.455 -0.150 -9.819 1.00 85.50 91 ILE A CA 1
ATOM 671 C C . ILE A 1 91 ? 10.557 0.042 -8.785 1.00 85.50 91 ILE A C 1
ATOM 673 O O . ILE A 1 91 ? 11.659 0.463 -9.115 1.00 85.50 91 ILE A O 1
ATOM 677 N N . VAL A 1 92 ? 10.227 -0.213 -7.520 1.00 88.38 92 VAL A N 1
ATOM 678 C CA . VAL A 1 92 ? 11.078 0.126 -6.376 1.00 88.38 92 VAL A CA 1
ATOM 679 C C . VAL A 1 92 ? 12.006 -1.027 -6.010 1.00 88.38 92 VAL A C 1
ATOM 681 O O . VAL A 1 92 ? 13.069 -0.789 -5.463 1.00 88.38 92 VAL A O 1
ATOM 684 N N . GLY A 1 93 ? 11.622 -2.273 -6.281 1.00 88.94 93 GLY A N 1
ATOM 685 C CA . GLY A 1 93 ? 12.364 -3.451 -5.841 1.00 88.94 93 GLY A CA 1
ATOM 686 C C . GLY A 1 93 ? 12.046 -3.883 -4.409 1.00 88.94 93 GLY A C 1
ATOM 687 O O . GLY A 1 93 ? 11.730 -3.081 -3.525 1.00 88.94 93 GLY A O 1
ATOM 688 N N . ILE A 1 94 ? 12.138 -5.191 -4.163 1.00 89.12 94 ILE A N 1
ATOM 689 C CA . ILE A 1 94 ? 11.783 -5.816 -2.876 1.00 89.12 94 ILE A CA 1
ATOM 690 C C . ILE A 1 94 ? 12.656 -5.287 -1.731 1.00 89.12 94 ILE A C 1
ATOM 692 O O . ILE A 1 94 ? 12.154 -5.021 -0.633 1.00 89.12 94 ILE A O 1
ATOM 696 N N . LEU A 1 95 ? 13.959 -5.119 -1.972 1.00 90.38 95 LEU A N 1
ATOM 697 C CA . LEU A 1 95 ? 14.906 -4.711 -0.937 1.00 90.38 95 LEU A CA 1
ATOM 698 C C . LEU A 1 95 ? 14.590 -3.293 -0.441 1.00 90.38 95 LEU A C 1
ATOM 700 O O . LEU A 1 95 ? 14.497 -3.053 0.762 1.00 90.38 95 LEU A O 1
ATOM 704 N N . LEU A 1 96 ? 14.347 -2.370 -1.372 1.00 90.69 96 LEU A N 1
ATOM 705 C CA . LEU A 1 96 ? 14.039 -0.979 -1.055 1.00 90.69 96 LEU A CA 1
ATOM 706 C C . LEU A 1 96 ? 12.669 -0.835 -0.383 1.00 90.69 96 LEU A C 1
ATOM 708 O O . LEU A 1 96 ? 12.542 -0.046 0.551 1.00 90.69 96 LEU A O 1
ATOM 712 N N . ILE A 1 97 ? 11.669 -1.636 -0.768 1.00 90.81 97 ILE A N 1
ATOM 713 C CA . ILE A 1 97 ? 10.366 -1.642 -0.082 1.00 90.81 97 ILE A CA 1
ATOM 714 C C . ILE A 1 97 ? 10.507 -2.070 1.379 1.00 90.81 97 ILE A C 1
ATOM 716 O O . ILE A 1 97 ? 9.961 -1.413 2.265 1.00 90.81 97 ILE A O 1
ATOM 720 N N . THR A 1 98 ? 11.237 -3.153 1.657 1.00 89.00 98 THR A N 1
ATOM 721 C CA . THR A 1 98 ? 11.415 -3.607 3.047 1.00 89.00 98 THR A CA 1
ATOM 722 C C . THR A 1 98 ? 12.143 -2.557 3.888 1.00 89.00 98 THR A C 1
ATOM 724 O O . THR A 1 98 ? 11.713 -2.273 5.008 1.00 89.00 98 THR A O 1
ATOM 727 N N . ALA A 1 99 ? 13.162 -1.894 3.331 1.00 89.88 99 ALA A N 1
ATOM 728 C CA . ALA A 1 99 ? 13.828 -0.769 3.984 1.00 89.88 99 ALA A CA 1
ATOM 729 C C . ALA A 1 99 ? 12.860 0.401 4.248 1.00 89.88 99 ALA A C 1
ATOM 731 O O . ALA A 1 99 ? 12.801 0.913 5.369 1.00 89.88 99 ALA A O 1
ATOM 732 N N . LEU A 1 100 ? 12.049 0.778 3.254 1.00 88.75 100 LEU A N 1
ATOM 733 C CA . LEU A 1 100 ? 11.066 1.858 3.358 1.00 88.75 100 LEU A CA 1
ATOM 734 C C . LEU A 1 100 ? 9.940 1.550 4.349 1.00 88.75 100 LEU A C 1
ATOM 736 O O . LEU A 1 100 ? 9.342 2.480 4.866 1.00 88.75 100 LEU A O 1
ATOM 740 N N . LEU A 1 101 ? 9.643 0.284 4.645 1.00 88.69 101 LEU A N 1
ATOM 741 C CA . LEU A 1 101 ? 8.677 -0.083 5.687 1.00 88.69 101 LEU A CA 1
ATOM 742 C C . LEU A 1 101 ? 9.295 -0.038 7.093 1.00 88.69 101 LEU A C 1
ATOM 744 O O . LEU A 1 101 ? 8.632 0.366 8.049 1.00 88.69 101 LEU A O 1
ATOM 748 N N . ILE A 1 102 ? 10.566 -0.424 7.232 1.00 88.38 102 ILE A N 1
ATOM 749 C CA . ILE A 1 102 ? 11.259 -0.480 8.529 1.00 88.38 102 ILE A CA 1
ATOM 750 C C . ILE A 1 102 ? 11.636 0.923 9.025 1.00 88.38 102 ILE A C 1
ATOM 752 O O . ILE A 1 102 ? 11.408 1.239 10.195 1.00 88.38 102 ILE A O 1
ATOM 756 N N . ILE A 1 103 ? 12.187 1.776 8.156 1.00 88.25 103 ILE A N 1
ATOM 757 C CA . ILE A 1 103 ? 12.672 3.122 8.511 1.00 88.25 103 ILE A CA 1
ATOM 758 C C . ILE A 1 103 ? 11.586 4.007 9.157 1.00 88.25 103 ILE A C 1
ATOM 760 O O . ILE A 1 103 ? 11.830 4.507 10.255 1.00 88.25 103 ILE A O 1
ATOM 764 N N . PRO A 1 104 ? 10.391 4.211 8.568 1.00 82.25 104 PRO A N 1
ATOM 765 C CA . PRO A 1 104 ? 9.357 5.049 9.164 1.00 82.25 104 PRO A CA 1
ATOM 766 C C . PRO A 1 104 ? 8.776 4.422 10.429 1.00 82.25 104 PRO A C 1
ATOM 768 O O . PRO A 1 104 ? 8.468 5.153 11.362 1.00 82.25 104 PRO A O 1
ATOM 771 N N . ALA A 1 105 ? 8.683 3.091 10.521 1.00 82.62 105 ALA A N 1
ATOM 772 C CA . ALA A 1 105 ? 8.259 2.426 11.752 1.00 82.62 105 ALA A CA 1
ATOM 773 C C . ALA A 1 105 ? 9.269 2.649 12.895 1.00 82.62 105 ALA A C 1
ATOM 775 O O . ALA A 1 105 ? 8.878 2.886 14.042 1.00 82.62 105 ALA A O 1
ATOM 776 N N . ALA A 1 106 ? 10.569 2.618 12.588 1.00 84.81 106 ALA A N 1
ATOM 777 C CA . ALA A 1 106 ? 11.631 2.931 13.539 1.00 84.81 106 ALA A CA 1
ATOM 778 C C . ALA A 1 106 ? 11.647 4.424 13.915 1.00 84.81 106 ALA A C 1
ATOM 780 O O . ALA A 1 106 ? 11.756 4.760 15.096 1.00 84.81 106 ALA A O 1
ATOM 781 N N . ALA A 1 107 ? 11.481 5.316 12.935 1.00 83.69 107 ALA A N 1
ATOM 782 C CA . ALA A 1 107 ? 11.427 6.760 13.147 1.00 83.69 107 ALA A CA 1
ATOM 783 C C . ALA A 1 107 ? 10.196 7.176 13.969 1.00 83.69 107 ALA A C 1
ATOM 785 O O . ALA A 1 107 ? 10.335 7.910 14.945 1.00 83.69 107 ALA A O 1
ATOM 786 N N . ALA A 1 108 ? 9.012 6.642 13.652 1.00 82.06 108 ALA A N 1
ATOM 787 C CA . ALA A 1 108 ? 7.777 6.896 14.392 1.00 82.06 108 ALA A CA 1
ATOM 788 C C . ALA A 1 108 ? 7.888 6.438 15.852 1.00 82.06 108 ALA A C 1
ATOM 790 O O . ALA A 1 108 ? 7.468 7.155 16.757 1.00 82.06 108 ALA A O 1
ATOM 791 N N . ARG A 1 109 ? 8.532 5.290 16.108 1.00 79.69 109 ARG A N 1
ATOM 792 C CA . ARG A 1 109 ? 8.806 4.822 17.477 1.00 79.69 109 ARG A CA 1
ATOM 793 C C . ARG A 1 109 ? 9.691 5.795 18.260 1.00 79.69 109 ARG A C 1
ATOM 795 O O . ARG A 1 109 ? 9.512 5.925 19.466 1.00 79.69 109 ARG A O 1
ATOM 802 N N . ARG A 1 110 ? 10.637 6.465 17.594 1.00 77.50 110 ARG A N 1
ATOM 803 C CA . ARG A 1 110 ? 11.496 7.483 18.215 1.00 77.50 110 ARG A CA 1
ATOM 804 C C . ARG A 1 110 ? 10.760 8.805 18.458 1.00 77.50 110 ARG A C 1
ATOM 806 O O . ARG A 1 110 ? 11.100 9.480 19.416 1.00 77.50 110 ARG A O 1
ATOM 813 N N . MET A 1 111 ? 9.780 9.155 17.622 1.00 73.94 111 MET A N 1
ATOM 814 C CA . MET A 1 111 ? 8.951 10.363 17.776 1.00 73.94 111 MET A CA 1
ATOM 815 C C . MET A 1 111 ? 7.819 10.215 18.803 1.00 73.94 111 MET A C 1
ATOM 817 O O . MET A 1 111 ? 7.334 11.216 19.311 1.00 73.94 111 MET A O 1
ATOM 821 N N . ALA A 1 112 ? 7.370 8.987 19.081 1.00 70.12 112 ALA A N 1
ATOM 822 C CA . ALA A 1 112 ? 6.317 8.702 20.062 1.00 70.12 112 ALA A CA 1
ATOM 823 C C . ALA A 1 112 ? 6.823 8.609 21.519 1.00 70.12 112 ALA A C 1
ATOM 825 O O . ALA A 1 112 ? 6.036 8.306 22.415 1.00 70.12 112 ALA A O 1
ATOM 826 N N . ARG A 1 113 ? 8.126 8.813 21.747 1.00 50.75 113 ARG A N 1
ATOM 827 C CA . ARG A 1 113 ? 8.741 9.005 23.068 1.00 50.75 113 ARG A CA 1
ATOM 828 C C . ARG A 1 113 ? 8.959 10.487 23.309 1.00 50.75 113 ARG A C 1
ATOM 830 O O . ARG A 1 113 ? 8.783 10.891 24.475 1.00 50.75 113 ARG A O 1
#